Protein AF-R5L679-F1 (afdb_monomer)

Structure (mmCIF, N/CA/C/O backbone):
data_AF-R5L679-F1
#
_entry.id   AF-R5L679-F1
#
loop_
_atom_site.group_PDB
_atom_site.id
_atom_site.type_symbol
_atom_site.label_atom_id
_atom_site.label_alt_id
_atom_site.label_comp_id
_atom_site.label_asym_id
_atom_site.label_entity_id
_atom_site.label_seq_id
_atom_site.pdbx_PDB_ins_code
_atom_site.Cartn_x
_atom_site.Cartn_y
_atom_site.Cartn_z
_atom_site.occupancy
_atom_site.B_iso_or_equiv
_atom_site.auth_seq_id
_atom_site.auth_comp_id
_atom_site.auth_asym_id
_atom_site.auth_atom_id
_atom_site.pdbx_PDB_model_num
ATOM 1 N N . MET A 1 1 ? -27.067 -27.733 24.540 1.00 56.28 1 MET A N 1
ATOM 2 C CA . MET A 1 1 ? -26.963 -26.384 23.945 1.00 56.28 1 MET A CA 1
ATOM 3 C C . MET A 1 1 ? -27.617 -25.400 24.901 1.00 56.28 1 MET A C 1
ATOM 5 O O . MET A 1 1 ? -28.835 -25.353 24.969 1.00 56.28 1 MET A O 1
ATOM 9 N N . ARG A 1 2 ? -26.823 -24.727 25.739 1.00 45.75 2 ARG A N 1
ATOM 10 C CA . ARG A 1 2 ? -27.291 -23.729 26.712 1.00 45.75 2 ARG A CA 1
ATOM 11 C C . ARG A 1 2 ? -26.391 -22.509 26.558 1.00 45.75 2 ARG A C 1
ATOM 13 O O . ARG A 1 2 ? -25.171 -22.630 26.618 1.00 45.75 2 ARG A O 1
ATOM 20 N N . THR A 1 3 ? -27.020 -21.388 26.249 1.00 55.81 3 THR A N 1
ATOM 21 C CA . THR A 1 3 ? -26.459 -20.042 26.131 1.00 55.81 3 THR A CA 1
ATOM 22 C C . THR A 1 3 ? -25.566 -19.730 27.330 1.00 55.81 3 THR A C 1
ATOM 24 O O . THR A 1 3 ? -26.020 -19.862 28.465 1.00 55.81 3 THR A O 1
ATOM 27 N N . GLY A 1 4 ? -24.306 -19.356 27.104 1.00 52.09 4 GLY A N 1
ATOM 28 C CA . GLY A 1 4 ? -23.387 -19.108 28.219 1.00 52.09 4 GLY A CA 1
ATOM 29 C C . GLY A 1 4 ? -22.266 -18.111 27.965 1.00 52.09 4 GLY A C 1
ATOM 30 O O . GLY A 1 4 ? -21.870 -17.446 28.910 1.00 52.09 4 GLY A O 1
ATOM 31 N N . ASN A 1 5 ? -21.753 -17.957 26.740 1.00 69.75 5 ASN A N 1
ATOM 32 C CA . ASN A 1 5 ? -20.750 -16.920 26.485 1.00 69.75 5 ASN A CA 1
ATOM 33 C C . ASN A 1 5 ? -20.570 -16.650 24.980 1.00 69.75 5 ASN A C 1
ATOM 35 O O . ASN A 1 5 ? -19.672 -17.206 24.345 1.00 69.75 5 ASN A O 1
ATOM 39 N N . TYR A 1 6 ? -21.456 -15.840 24.392 1.00 68.56 6 TYR A N 1
ATOM 40 C CA . TYR A 1 6 ? -21.330 -15.422 22.988 1.00 68.56 6 TYR A CA 1
ATOM 41 C C . TYR A 1 6 ? -20.007 -14.682 22.734 1.00 68.56 6 TYR A C 1
ATOM 43 O O . TYR A 1 6 ? -19.401 -14.867 21.681 1.00 68.56 6 TYR A O 1
ATOM 51 N N . GLU A 1 7 ? -19.494 -13.954 23.729 1.00 70.94 7 GLU A N 1
ATOM 52 C CA . GLU A 1 7 ? -18.194 -13.283 23.651 1.00 70.94 7 GLU A CA 1
ATOM 53 C C . GLU A 1 7 ? -17.056 -14.298 23.486 1.00 70.94 7 GLU A C 1
ATOM 55 O O . GLU A 1 7 ? -16.256 -14.185 22.564 1.00 70.94 7 GLU A O 1
ATOM 60 N N . ALA A 1 8 ? -17.035 -15.368 24.290 1.00 71.44 8 ALA A N 1
ATOM 61 C CA . ALA A 1 8 ? -16.011 -16.408 24.168 1.00 71.44 8 ALA A CA 1
ATOM 62 C C . ALA A 1 8 ? -16.078 -17.176 22.838 1.00 71.44 8 ALA A C 1
ATOM 64 O O . ALA A 1 8 ? -15.056 -17.683 22.372 1.00 71.44 8 ALA A O 1
ATOM 65 N N . ALA A 1 9 ? -17.258 -17.285 22.221 1.00 75.88 9 ALA A N 1
ATOM 66 C CA . ALA A 1 9 ? -17.382 -17.862 20.886 1.00 75.88 9 ALA A CA 1
ATOM 67 C C . ALA A 1 9 ? -16.740 -16.952 19.825 1.00 75.88 9 ALA A C 1
ATOM 69 O O . ALA A 1 9 ? -15.980 -17.441 18.987 1.00 75.88 9 ALA A O 1
ATOM 70 N N . ILE A 1 10 ? -16.978 -15.640 19.910 1.00 73.00 10 ILE A N 1
ATOM 71 C CA . ILE A 1 10 ? -16.423 -14.642 18.988 1.00 73.00 10 ILE A CA 1
ATOM 72 C C . ILE A 1 10 ? -14.904 -14.506 19.172 1.00 73.00 10 ILE A C 1
ATOM 74 O O . ILE A 1 10 ? -14.171 -14.559 18.190 1.00 73.00 10 ILE A O 1
ATOM 78 N N . THR A 1 11 ? -14.393 -14.455 20.404 1.00 74.88 11 THR A N 1
ATOM 79 C CA . THR A 1 11 ? -12.943 -14.390 20.668 1.00 74.88 11 THR A CA 1
ATOM 80 C C . THR A 1 11 ? -12.206 -15.643 20.177 1.00 74.88 11 THR A C 1
ATOM 82 O O . THR A 1 11 ? -11.097 -15.565 19.651 1.00 74.88 11 THR A O 1
ATOM 85 N N . ARG A 1 12 ? -12.820 -16.830 20.289 1.00 76.81 12 ARG A N 1
ATOM 86 C CA . ARG A 1 12 ? -12.248 -18.066 19.721 1.00 76.81 12 ARG A CA 1
ATOM 87 C C . ARG A 1 12 ? -12.266 -18.072 18.194 1.00 76.81 12 ARG A C 1
ATOM 89 O O . ARG A 1 12 ? -11.391 -18.687 17.593 1.00 76.81 12 ARG A O 1
ATOM 96 N N . PHE A 1 13 ? -13.258 -17.438 17.576 1.00 73.69 13 PHE A N 1
ATOM 97 C CA . PHE A 1 13 ? -13.339 -17.271 16.126 1.00 73.69 13 PHE A CA 1
ATOM 98 C C . PHE A 1 13 ? -12.285 -16.274 15.617 1.00 73.69 13 PHE A C 1
ATOM 100 O O . PHE A 1 13 ? -11.552 -16.591 14.681 1.00 73.69 13 PHE A O 1
ATOM 107 N N . GLU A 1 14 ? -12.121 -15.140 16.302 1.00 76.44 14 GLU A N 1
ATOM 108 C CA . GLU A 1 14 ? -11.058 -14.151 16.071 1.00 76.44 14 GLU A CA 1
ATOM 109 C C . GLU A 1 14 ? -9.666 -14.804 16.101 1.00 76.44 14 GLU A C 1
ATOM 111 O O . GLU A 1 14 ? -8.894 -14.679 15.146 1.00 76.44 14 GLU A O 1
ATOM 116 N N . GLY A 1 15 ? -9.379 -15.583 17.150 1.00 71.50 15 GLY A N 1
ATOM 117 C CA . GLY A 1 15 ? -8.095 -16.267 17.320 1.00 71.50 15 GLY A CA 1
ATOM 118 C C . GLY A 1 15 ? -7.774 -17.320 16.251 1.00 71.50 15 GLY A C 1
ATOM 119 O O . GLY A 1 15 ? -6.614 -17.696 16.109 1.00 71.50 15 GLY A O 1
ATOM 120 N N . ARG A 1 16 ? -8.764 -17.797 15.482 1.00 75.25 16 ARG A N 1
ATOM 121 C C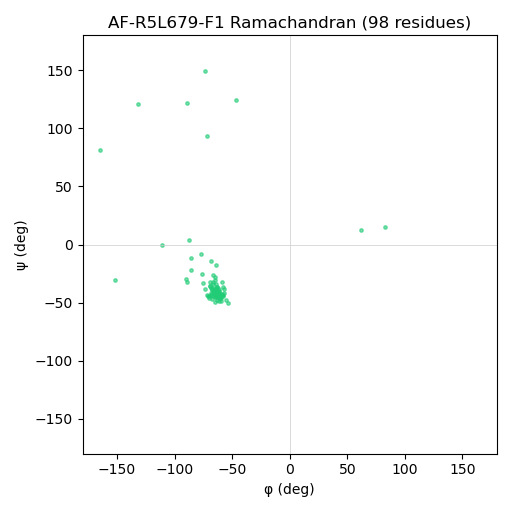A . ARG A 1 16 ? -8.544 -18.763 14.390 1.00 75.25 16 ARG A CA 1
ATOM 122 C C . ARG A 1 16 ? -8.257 -18.112 13.045 1.00 75.25 16 ARG A C 1
ATOM 124 O O . ARG A 1 16 ? -7.558 -18.711 12.238 1.00 75.25 16 ARG A O 1
ATOM 131 N N . ILE A 1 17 ? -8.824 -16.937 12.778 1.00 76.81 17 ILE A N 1
ATOM 132 C CA . ILE A 1 17 ? -8.714 -16.307 11.455 1.00 76.81 17 ILE A CA 1
ATOM 133 C C . ILE A 1 17 ? -7.484 -15.404 11.368 1.00 76.81 17 ILE A C 1
ATOM 135 O O . ILE A 1 17 ? -6.916 -15.258 10.289 1.00 76.81 17 ILE A O 1
ATOM 139 N N . GLY A 1 18 ? -7.045 -14.814 12.487 1.00 66.44 18 GLY A N 1
ATOM 140 C CA . GLY A 1 18 ? -5.784 -14.064 12.546 1.00 66.44 18 GLY A CA 1
ATOM 141 C C . GLY A 1 18 ? -5.725 -12.830 11.635 1.00 66.44 18 GLY A C 1
ATOM 142 O O . GLY A 1 18 ? -4.653 -12.269 11.429 1.00 66.44 18 GLY A O 1
ATOM 143 N N . SER A 1 19 ? -6.860 -12.398 11.075 1.00 73.25 19 SER A N 1
ATOM 144 C CA . SER A 1 19 ? -6.960 -11.179 10.275 1.00 73.25 19 SER A CA 1
ATOM 145 C C . SER A 1 19 ? -7.272 -9.999 11.183 1.00 73.25 19 SER A C 1
ATOM 147 O O . SER A 1 19 ? -8.307 -9.981 11.851 1.00 73.25 19 SER A O 1
ATOM 149 N N . THR A 1 20 ? -6.409 -8.986 11.166 1.00 73.94 20 THR A N 1
ATOM 150 C CA . THR A 1 20 ? -6.572 -7.752 11.946 1.00 73.94 20 THR A CA 1
ATOM 151 C C . THR A 1 20 ? -7.889 -7.041 11.630 1.00 73.94 20 THR A C 1
ATOM 153 O O . THR A 1 20 ? -8.563 -6.585 12.541 1.00 73.94 20 THR A O 1
ATOM 156 N N . ASN A 1 21 ? -8.323 -7.019 10.365 1.00 77.56 21 ASN A N 1
ATOM 157 C CA . ASN A 1 21 ? -9.587 -6.375 9.978 1.00 77.56 21 ASN A CA 1
ATOM 158 C C . ASN A 1 21 ? -10.818 -7.131 10.498 1.00 77.56 21 ASN A C 1
ATOM 160 O O . ASN A 1 21 ? -11.817 -6.525 10.871 1.00 77.56 21 ASN A O 1
ATOM 164 N N . LEU A 1 22 ? -10.750 -8.465 10.527 1.00 76.94 22 LEU A N 1
ATOM 165 C CA . LEU A 1 22 ? -11.844 -9.285 11.041 1.00 76.94 22 LEU A CA 1
ATOM 166 C C . LEU A 1 22 ? -11.912 -9.241 12.575 1.00 76.94 22 LEU A C 1
ATOM 168 O O . LEU A 1 22 ? -13.001 -9.287 13.138 1.00 76.94 22 LEU A O 1
ATOM 172 N N . SER A 1 2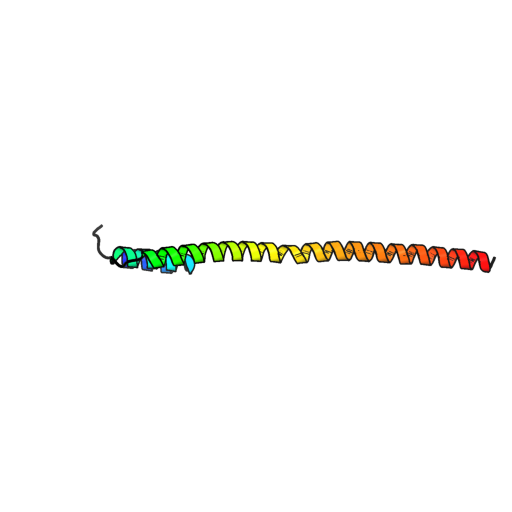3 ? -10.760 -9.131 13.241 1.00 80.31 23 SER A N 1
ATOM 173 C CA . SER A 1 23 ? -10.664 -8.923 14.691 1.00 80.31 23 SER A CA 1
ATOM 174 C C . SER A 1 23 ? -11.382 -7.639 15.118 1.00 80.31 23 SER A C 1
ATOM 176 O O . SER A 1 23 ? -12.184 -7.677 16.048 1.00 80.31 23 SER A O 1
ATOM 178 N N . GLU A 1 24 ? -11.211 -6.543 14.375 1.00 80.00 24 GLU A N 1
ATOM 179 C CA . GLU A 1 24 ? -11.936 -5.290 14.625 1.00 80.00 24 GLU A CA 1
ATOM 180 C C . GLU A 1 24 ? -13.457 -5.455 14.444 1.00 80.00 24 GLU A C 1
ATOM 182 O O . GLU A 1 24 ? -14.239 -5.101 15.323 1.00 80.00 24 GLU A O 1
ATOM 187 N N . VAL A 1 25 ? -13.910 -6.123 13.380 1.00 83.56 25 VAL A N 1
ATOM 188 C CA . VAL A 1 25 ? -15.344 -6.437 13.203 1.00 83.56 25 VAL A CA 1
ATOM 189 C C . VAL A 1 25 ? -15.889 -7.273 14.376 1.00 83.56 25 VAL A C 1
ATOM 191 O O . VAL A 1 25 ? -16.968 -6.995 14.898 1.00 83.56 25 VAL A O 1
ATOM 194 N N . CYS A 1 26 ? -15.136 -8.280 14.830 1.00 83.25 26 CYS A N 1
ATOM 195 C CA . CYS A 1 26 ? -15.506 -9.127 15.966 1.00 83.25 26 CYS A CA 1
ATOM 196 C C . CYS A 1 26 ? -15.586 -8.337 17.283 1.00 83.25 26 CYS A C 1
ATOM 198 O O . CYS A 1 26 ? -16.506 -8.558 18.072 1.00 83.25 26 CYS A O 1
ATOM 200 N N . ARG A 1 27 ? -14.670 -7.388 17.509 1.00 81.06 27 ARG A N 1
ATOM 201 C CA . ARG A 1 27 ? -14.697 -6.479 18.666 1.00 81.06 27 ARG A CA 1
ATOM 202 C C . ARG A 1 27 ? -15.900 -5.547 18.633 1.00 81.06 27 ARG A 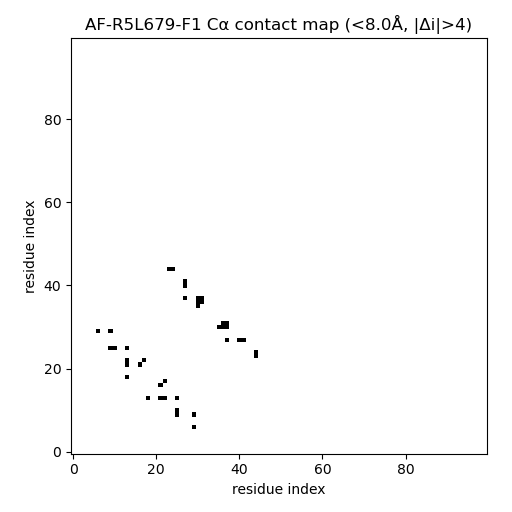C 1
ATOM 204 O O . ARG A 1 27 ? -16.565 -5.415 19.658 1.00 81.06 27 ARG A O 1
ATOM 211 N N . GLY A 1 28 ? -16.227 -4.984 17.470 1.00 84.50 28 GLY A N 1
ATOM 212 C CA . GLY A 1 28 ? -17.441 -4.187 17.280 1.00 84.50 28 GLY A CA 1
ATOM 213 C C . GLY A 1 28 ? -18.711 -4.966 17.625 1.00 84.50 28 GLY A C 1
ATOM 214 O O . GLY A 1 28 ? -19.585 -4.454 18.321 1.00 84.50 28 GLY A O 1
ATOM 215 N N . PHE A 1 29 ? -18.785 -6.243 17.232 1.00 81.62 29 PHE A N 1
ATOM 216 C CA . PHE A 1 29 ? -19.900 -7.116 17.613 1.00 81.62 29 PHE A CA 1
ATOM 217 C C . PHE A 1 29 ? -19.961 -7.404 19.117 1.00 81.62 29 PHE A C 1
ATOM 219 O O . PHE A 1 29 ? -21.050 -7.405 19.686 1.00 81.62 29 PHE A O 1
ATOM 226 N N . ILE A 1 30 ? -18.822 -7.618 19.782 1.00 82.31 30 ILE A N 1
ATOM 227 C CA . ILE A 1 30 ? -18.793 -7.817 21.241 1.00 82.31 30 ILE A CA 1
ATOM 228 C C . ILE A 1 30 ? -19.264 -6.548 21.971 1.00 82.31 30 ILE A C 1
ATOM 230 O O . ILE A 1 30 ? -20.056 -6.648 22.905 1.00 82.31 30 ILE A O 1
ATOM 234 N N . GLN A 1 31 ? -18.837 -5.361 21.529 1.00 81.12 31 GLN A N 1
ATOM 235 C CA . GLN A 1 31 ? -19.266 -4.083 22.113 1.00 81.12 31 GLN A CA 1
ATOM 236 C C . GLN A 1 31 ? -20.761 -3.810 21.889 1.00 81.12 31 GLN A C 1
ATOM 238 O O . GLN A 1 31 ? -21.456 -3.393 22.812 1.00 81.12 31 GLN A O 1
ATOM 243 N N . MET A 1 32 ? -21.290 -4.144 20.708 1.00 81.44 32 MET A N 1
ATOM 244 C CA . MET A 1 32 ? -22.725 -4.050 20.424 1.00 81.44 32 MET A CA 1
ATOM 245 C C . MET A 1 32 ? -23.545 -4.968 21.345 1.00 81.44 32 MET A C 1
ATOM 247 O O . MET A 1 32 ? -24.580 -4.557 21.861 1.00 81.44 32 MET A O 1
ATOM 251 N N . ILE A 1 33 ? -23.078 -6.199 21.592 1.00 81.38 33 ILE A N 1
ATOM 252 C CA . ILE A 1 33 ? -23.746 -7.147 22.503 1.00 81.38 33 ILE A CA 1
ATOM 253 C C . ILE A 1 33 ? -23.737 -6.638 23.955 1.00 81.38 33 ILE A C 1
ATOM 255 O O . ILE A 1 33 ? -24.675 -6.919 24.700 1.00 81.38 33 ILE A O 1
ATOM 259 N N . ARG A 1 34 ? -22.716 -5.870 24.356 1.00 78.88 34 ARG A N 1
ATOM 260 C CA . ARG A 1 34 ? -22.634 -5.238 25.685 1.00 78.88 34 ARG A CA 1
ATOM 261 C C . ARG A 1 34 ? -23.520 -3.998 25.842 1.00 78.88 34 ARG A C 1
ATOM 263 O O . ARG A 1 34 ? -23.688 -3.538 26.966 1.00 78.88 34 ARG A O 1
ATOM 270 N N . GLY A 1 35 ? -24.130 -3.514 24.758 1.00 72.62 35 GLY A N 1
ATOM 271 C CA . GLY A 1 35 ? -25.012 -2.346 24.771 1.00 72.62 35 GLY A CA 1
ATOM 272 C C . GLY A 1 35 ? -24.280 -1.004 24.712 1.00 72.62 35 GLY A C 1
ATOM 273 O O . GLY A 1 35 ? -24.900 0.019 24.994 1.00 72.62 35 GLY A O 1
ATOM 274 N N . ASP A 1 36 ? -22.994 -0.996 24.347 1.00 76.88 36 ASP A N 1
ATOM 275 C CA . ASP A 1 36 ? -22.242 0.240 24.121 1.00 76.88 36 ASP A CA 1
ATOM 276 C C . ASP A 1 36 ? -22.666 0.908 22.801 1.00 76.88 36 ASP A C 1
ATOM 278 O O . ASP A 1 36 ? -23.034 0.240 21.825 1.00 76.88 36 ASP A O 1
ATOM 282 N N . ASP A 1 37 ? -22.586 2.241 22.752 1.00 75.06 37 ASP A N 1
ATOM 283 C CA . ASP A 1 37 ? -22.875 3.010 21.541 1.00 75.06 37 ASP A CA 1
ATOM 284 C C . ASP A 1 37 ? -21.751 2.819 20.511 1.00 75.06 37 ASP A C 1
ATOM 286 O O . ASP A 1 37 ? -20.709 3.476 20.522 1.00 75.06 37 ASP A O 1
ATOM 290 N N . THR A 1 38 ? -21.949 1.842 19.630 1.00 79.50 38 THR A N 1
ATOM 291 C CA . THR A 1 38 ? -20.966 1.446 18.615 1.00 79.50 38 THR A CA 1
ATOM 292 C C . THR A 1 38 ? -21.081 2.250 17.319 1.00 79.50 38 THR A C 1
ATOM 294 O O . THR A 1 38 ? -20.332 1.979 16.382 1.00 79.50 38 THR A O 1
ATOM 297 N N . ALA A 1 39 ? -21.964 3.254 17.231 1.00 79.44 39 ALA A N 1
ATOM 298 C CA . ALA A 1 39 ? -22.203 4.006 15.994 1.00 79.44 39 ALA A CA 1
ATOM 299 C C . ALA A 1 39 ? -20.915 4.628 15.416 1.00 79.44 39 ALA A C 1
ATOM 301 O O . ALA A 1 39 ? -20.592 4.424 14.245 1.00 79.44 39 ALA A O 1
ATOM 302 N N . VAL A 1 40 ? -20.124 5.290 16.266 1.00 82.75 40 VAL A N 1
ATOM 303 C CA . VAL A 1 40 ? -18.832 5.896 15.888 1.00 82.75 40 VAL A CA 1
ATOM 304 C C . VAL A 1 40 ? -17.790 4.832 15.520 1.00 82.75 40 VAL A C 1
ATOM 306 O O . VAL A 1 40 ? -16.962 5.038 14.628 1.00 82.75 40 VAL A O 1
ATOM 309 N N . TYR A 1 41 ? -17.834 3.668 16.175 1.00 83.50 41 TYR A N 1
ATOM 310 C CA . TYR A 1 41 ? -16.940 2.549 15.868 1.00 83.50 41 TYR A CA 1
ATOM 311 C C . TYR A 1 41 ? -17.203 2.004 14.459 1.00 83.50 41 TYR A C 1
ATOM 313 O O . TYR A 1 41 ? -16.262 1.817 13.689 1.00 83.50 41 TYR A O 1
ATOM 321 N N . TRP A 1 42 ? -18.473 1.817 14.087 1.00 83.94 42 TRP A N 1
ATOM 322 C CA . TRP A 1 42 ? -18.865 1.362 12.749 1.00 83.94 42 TRP A CA 1
ATOM 323 C C . TRP A 1 42 ? -18.551 2.389 11.656 1.00 83.94 42 TRP A C 1
ATOM 325 O O . TRP A 1 42 ? -18.113 2.000 10.573 1.00 83.94 42 TRP A O 1
ATOM 335 N N . GLU A 1 43 ? -18.713 3.684 11.939 1.00 86.19 43 GLU A N 1
ATOM 336 C CA . GLU A 1 43 ? -18.320 4.762 11.023 1.00 86.19 43 GLU A CA 1
ATOM 337 C C . GLU A 1 43 ? -16.803 4.783 10.799 1.00 86.19 43 GLU A C 1
ATOM 339 O O . GLU A 1 43 ? -16.322 4.836 9.670 1.00 86.19 43 GLU A O 1
ATOM 344 N N . THR A 1 44 ? -16.023 4.652 11.869 1.00 84.56 44 THR A N 1
ATOM 345 C CA . THR A 1 44 ? -14.564 4.585 11.746 1.00 84.56 44 THR A CA 1
ATOM 346 C C . THR A 1 44 ? -14.149 3.333 10.974 1.00 84.56 44 THR A C 1
ATOM 348 O O . THR A 1 44 ? -13.295 3.393 10.092 1.00 84.56 44 THR A O 1
ATOM 351 N N . LEU A 1 45 ? -14.776 2.190 11.254 1.00 85.94 45 LEU A N 1
ATOM 352 C CA . LEU A 1 45 ? -14.482 0.928 10.588 1.00 85.94 45 LEU A CA 1
ATOM 353 C C . LEU A 1 45 ? -14.764 0.986 9.076 1.00 85.94 45 LEU A C 1
ATOM 355 O O . LEU A 1 45 ? -13.963 0.470 8.293 1.00 85.94 45 LEU A O 1
ATOM 359 N N . SER A 1 46 ? -15.850 1.637 8.649 1.00 84.06 46 SER A N 1
ATOM 360 C CA . SER A 1 46 ? -16.171 1.794 7.223 1.00 84.06 46 SER A CA 1
ATOM 361 C C . SER A 1 46 ? -15.116 2.631 6.493 1.00 84.06 46 SER A C 1
ATOM 363 O O . SER A 1 46 ? -14.627 2.213 5.441 1.00 84.06 46 SER A O 1
ATOM 365 N N . VAL A 1 47 ? -14.659 3.731 7.102 1.00 87.31 47 VAL A N 1
ATOM 366 C CA . VAL A 1 47 ? -13.561 4.555 6.573 1.00 87.31 47 VAL A CA 1
ATOM 367 C C . VAL A 1 47 ? -12.283 3.728 6.423 1.00 87.31 47 VAL A C 1
ATOM 369 O O . VAL A 1 47 ? -11.616 3.789 5.388 1.00 87.31 47 VAL A O 1
ATOM 372 N N . ARG A 1 48 ? -11.954 2.886 7.411 1.00 83.56 48 ARG A N 1
ATOM 373 C CA . ARG A 1 48 ? -10.767 2.014 7.355 1.00 83.56 48 ARG A CA 1
ATOM 374 C C . ARG A 1 48 ? -10.855 0.981 6.235 1.00 83.56 48 ARG A C 1
ATOM 376 O O . ARG A 1 48 ? -9.848 0.705 5.581 1.00 83.56 48 ARG A O 1
ATOM 383 N N . PHE A 1 49 ? -12.042 0.438 5.969 1.00 84.50 49 PHE A N 1
ATOM 384 C CA . PHE A 1 49 ? -12.248 -0.466 4.838 1.00 84.50 49 PHE A CA 1
ATOM 385 C C . PHE A 1 49 ? -12.072 0.239 3.489 1.00 84.50 49 PHE A C 1
ATOM 387 O O . PHE A 1 49 ? -11.425 -0.320 2.598 1.00 84.50 49 PHE A O 1
ATOM 394 N N . GLU A 1 50 ? -12.570 1.467 3.339 1.00 83.62 50 GLU A N 1
ATOM 395 C CA . GLU A 1 50 ? -12.344 2.261 2.127 1.00 83.62 50 GLU A CA 1
ATOM 396 C C . GLU A 1 50 ? -10.860 2.592 1.919 1.00 83.62 50 GLU A C 1
ATOM 398 O O . GLU A 1 50 ? -10.339 2.472 0.806 1.00 83.62 50 GLU A O 1
ATOM 403 N N . GLU A 1 51 ? -10.147 2.968 2.985 1.00 85.00 51 GLU A N 1
ATOM 404 C CA . GLU A 1 51 ? -8.698 3.185 2.944 1.00 85.00 51 GLU A CA 1
ATOM 405 C C . GLU A 1 51 ? -7.957 1.927 2.484 1.00 85.00 51 GLU A C 1
ATOM 407 O O . GLU A 1 51 ? -7.068 2.014 1.634 1.00 85.00 51 GLU A O 1
ATOM 412 N N . LEU A 1 52 ? -8.345 0.754 2.987 1.00 85.00 52 LEU A N 1
ATOM 413 C CA . LEU A 1 52 ? -7.721 -0.519 2.638 1.00 85.00 52 LEU A CA 1
ATOM 414 C C . LEU A 1 52 ? -7.957 -0.887 1.168 1.00 85.00 52 LEU A C 1
ATOM 416 O O . LEU A 1 52 ? -7.025 -1.303 0.476 1.00 85.00 52 LEU A O 1
ATOM 420 N N . GLN A 1 53 ? -9.167 -0.669 0.649 1.00 84.50 53 GLN A N 1
ATOM 421 C CA . GLN A 1 53 ? -9.456 -0.840 -0.778 1.00 84.50 53 GLN A CA 1
ATOM 422 C C . GLN A 1 53 ? -8.620 0.114 -1.639 1.00 84.50 53 GLN A C 1
ATOM 424 O O . GLN A 1 53 ? -8.024 -0.304 -2.636 1.00 84.50 53 GLN A O 1
ATOM 429 N N . ARG A 1 54 ? -8.499 1.383 -1.230 1.00 84.56 54 ARG A N 1
ATOM 430 C CA . ARG A 1 54 ? -7.651 2.372 -1.913 1.00 84.56 54 ARG A CA 1
ATOM 431 C C . ARG A 1 54 ? -6.174 1.987 -1.861 1.00 84.56 54 ARG A C 1
ATOM 433 O O . ARG A 1 54 ? -5.475 2.154 -2.858 1.00 84.56 54 ARG A O 1
ATOM 440 N N . GLN A 1 55 ? -5.686 1.454 -0.743 1.00 84.50 55 GLN A N 1
ATOM 441 C CA . GLN A 1 55 ? -4.320 0.937 -0.624 1.00 84.50 55 GLN A CA 1
ATOM 442 C C . GLN A 1 55 ? -4.091 -0.267 -1.535 1.00 84.50 55 GLN A C 1
ATOM 444 O O . GLN A 1 55 ? -3.064 -0.326 -2.212 1.00 84.50 55 GLN A O 1
ATOM 449 N N . HIS A 1 56 ? -5.054 -1.187 -1.620 1.00 84.56 56 HIS A N 1
ATOM 450 C CA . HIS A 1 56 ? -4.985 -2.307 -2.552 1.00 84.56 56 HIS A CA 1
AT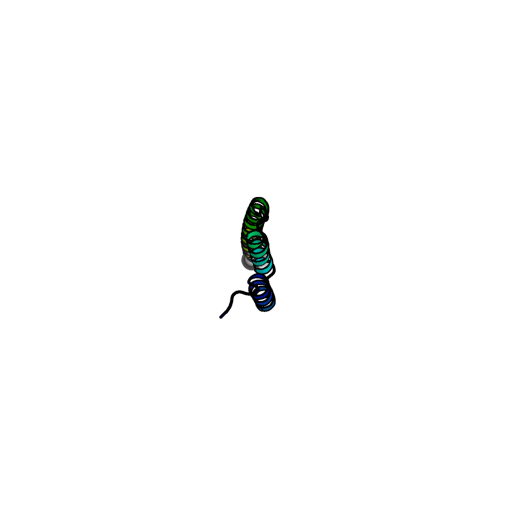OM 451 C C . HIS A 1 56 ? -4.896 -1.791 -3.992 1.00 84.56 56 HIS A C 1
ATOM 453 O O . HIS A 1 56 ? -3.981 -2.166 -4.725 1.00 84.56 56 HIS A O 1
ATOM 459 N N . LEU A 1 57 ? -5.767 -0.857 -4.377 1.00 80.12 57 LEU A N 1
ATOM 460 C CA . LEU A 1 57 ? -5.764 -0.263 -5.711 1.00 80.12 57 LEU A CA 1
ATOM 461 C C . LEU A 1 57 ? -4.454 0.483 -6.010 1.00 80.12 57 LEU A C 1
ATOM 463 O O . LEU A 1 57 ? -3.888 0.321 -7.089 1.00 80.12 57 LEU A O 1
ATOM 467 N N . ARG A 1 58 ? -3.906 1.222 -5.035 1.00 76.94 58 ARG A N 1
ATOM 468 C CA . ARG A 1 58 ? -2.579 1.853 -5.138 1.00 76.94 58 ARG A CA 1
ATOM 469 C C . ARG A 1 58 ? -1.469 0.820 -5.298 1.00 76.94 58 ARG A C 1
ATOM 471 O O . ARG A 1 58 ? -0.595 1.012 -6.132 1.00 76.94 58 ARG A O 1
ATOM 478 N N . SER A 1 59 ? -1.501 -0.283 -4.556 1.00 78.50 59 SER A N 1
ATOM 479 C CA . SER A 1 59 ? -0.503 -1.352 -4.679 1.00 78.50 59 SER A CA 1
ATOM 480 C C . SER A 1 59 ? -0.545 -2.031 -6.050 1.00 78.50 59 SER A C 1
ATOM 482 O O . SER A 1 59 ? 0.495 -2.398 -6.595 1.00 78.50 59 SER A O 1
ATOM 484 N N . VAL A 1 60 ? -1.736 -2.151 -6.6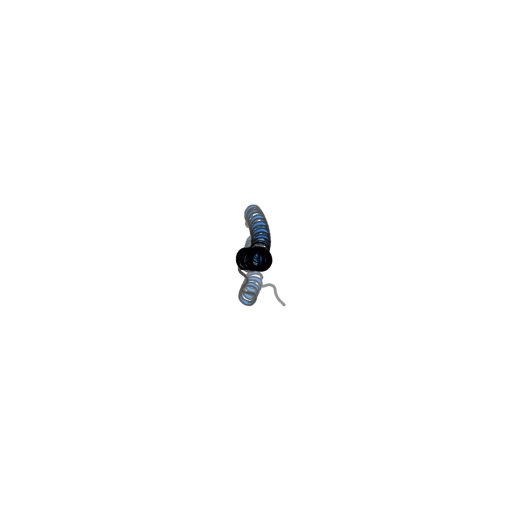41 1.00 77.00 60 VAL A N 1
ATOM 485 C C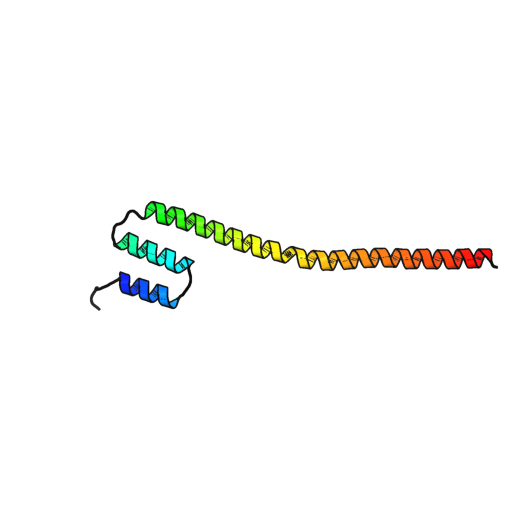A . VAL A 1 60 ? -1.918 -2.638 -8.011 1.00 77.00 60 VAL A CA 1
ATOM 486 C C . VAL A 1 60 ? -1.397 -1.603 -9.008 1.00 77.00 60 VAL A C 1
ATOM 488 O O . VAL A 1 60 ? -0.639 -1.963 -9.906 1.00 77.00 60 VAL A O 1
ATOM 491 N N . ALA A 1 61 ? -1.705 -0.319 -8.812 1.00 71.75 61 ALA A N 1
ATOM 492 C CA . ALA A 1 61 ? -1.206 0.766 -9.656 1.00 71.75 61 ALA A CA 1
ATOM 493 C C . ALA A 1 61 ? 0.331 0.873 -9.629 1.00 71.75 61 ALA A C 1
ATOM 495 O O . ALA A 1 61 ? 0.962 1.028 -10.672 1.00 71.75 61 ALA A O 1
ATOM 496 N N . LEU A 1 62 ? 0.957 0.689 -8.463 1.00 69.38 62 LEU A N 1
ATOM 497 C CA . LEU A 1 62 ? 2.415 0.683 -8.290 1.00 69.38 62 LEU A CA 1
ATOM 498 C C . LEU A 1 62 ? 3.114 -0.526 -8.937 1.00 69.38 62 LEU A C 1
ATOM 500 O O . LEU A 1 62 ? 4.326 -0.490 -9.136 1.00 69.38 62 LEU A O 1
ATOM 504 N N . LYS A 1 63 ? 2.381 -1.578 -9.324 1.00 64.75 63 LYS A N 1
ATOM 505 C CA . LYS A 1 63 ? 2.928 -2.718 -10.089 1.00 64.75 63 LYS A CA 1
ATOM 506 C C . LYS A 1 63 ? 2.940 -2.492 -11.606 1.00 64.75 63 LYS A C 1
ATOM 508 O O . LYS A 1 63 ? 3.575 -3.260 -12.327 1.00 64.75 63 LYS A O 1
ATOM 513 N N . ILE A 1 64 ? 2.268 -1.454 -12.100 1.00 60.38 64 ILE A N 1
ATOM 514 C CA . ILE A 1 64 ? 2.239 -1.060 -13.516 1.00 60.38 64 ILE A CA 1
ATOM 515 C C . ILE A 1 64 ? 3.569 -0.437 -14.015 1.00 60.38 64 ILE A C 1
ATOM 517 O O . ILE A 1 64 ? 4.018 -0.841 -15.093 1.00 60.38 64 ILE A O 1
ATOM 521 N N . PRO A 1 65 ? 4.266 0.465 -13.284 1.00 60.75 65 PRO A N 1
ATOM 522 C CA . PRO A 1 65 ? 5.464 1.138 -13.798 1.00 60.75 65 PRO A CA 1
ATOM 523 C C . PRO A 1 65 ? 6.636 0.236 -14.243 1.00 60.75 65 PRO A C 1
ATOM 525 O O . PRO A 1 65 ? 7.242 0.564 -15.267 1.00 60.75 65 PRO A O 1
ATOM 528 N N . PRO A 1 66 ? 6.975 -0.910 -13.604 1.00 61.62 66 PRO A N 1
ATOM 529 C CA . PRO A 1 66 ? 8.123 -1.709 -14.049 1.00 61.62 66 PRO A CA 1
ATOM 530 C C . PRO A 1 66 ? 7.923 -2.346 -15.432 1.00 61.62 66 PRO A C 1
ATOM 532 O O . PRO A 1 66 ? 8.899 -2.597 -16.140 1.00 61.62 66 PRO A O 1
ATOM 535 N N . LYS A 1 67 ? 6.672 -2.593 -15.850 1.00 60.78 67 LYS A N 1
ATOM 536 C CA . LYS A 1 67 ? 6.380 -3.152 -17.180 1.00 60.78 67 LYS A CA 1
ATOM 537 C C . LYS A 1 67 ? 6.578 -2.116 -18.287 1.00 60.78 67 LYS A C 1
ATOM 539 O O . LYS A 1 67 ? 7.119 -2.452 -19.336 1.00 60.78 67 LYS A O 1
ATOM 544 N N . VAL A 1 68 ? 6.198 -0.863 -18.031 1.00 66.00 68 VAL A N 1
ATOM 545 C CA . VAL A 1 68 ? 6.331 0.243 -18.992 1.00 66.00 68 VAL A CA 1
ATOM 546 C C . VAL A 1 68 ? 7.801 0.593 -19.213 1.00 66.00 68 VAL A C 1
ATOM 548 O O . VAL A 1 68 ? 8.227 0.736 -20.353 1.00 66.00 68 VAL A O 1
ATOM 551 N N . HIS A 1 69 ? 8.610 0.621 -18.150 1.00 70.44 69 HIS A N 1
ATOM 552 C CA . HIS A 1 69 ? 10.036 0.938 -18.264 1.00 70.44 69 HIS A CA 1
ATOM 553 C C . HIS A 1 69 ? 10.800 -0.063 -19.147 1.00 70.44 69 HIS A C 1
ATOM 555 O O . HIS A 1 69 ? 11.656 0.331 -19.935 1.00 70.44 69 HIS A O 1
ATOM 561 N N . ARG A 1 70 ? 10.468 -1.360 -19.070 1.00 73.44 70 ARG A N 1
ATOM 562 C CA . ARG A 1 70 ? 11.110 -2.391 -19.901 1.00 73.44 70 ARG A CA 1
ATOM 563 C C . ARG A 1 70 ? 10.752 -2.240 -21.386 1.00 73.44 70 ARG A C 1
ATOM 565 O O . ARG A 1 70 ? 11.622 -2.425 -22.232 1.00 73.44 70 ARG A O 1
ATOM 572 N N . LEU A 1 71 ? 9.505 -1.872 -21.692 1.00 76.50 71 LEU A N 1
ATOM 573 C CA . LEU A 1 71 ? 9.058 -1.629 -23.067 1.00 76.50 71 LEU A CA 1
ATOM 574 C C . LEU A 1 71 ? 9.684 -0.348 -23.647 1.00 76.50 71 LEU A C 1
ATOM 576 O O . LEU A 1 71 ? 10.226 -0.371 -24.750 1.00 76.50 71 LEU A O 1
ATOM 580 N N . SER A 1 72 ? 9.674 0.750 -22.883 1.00 81.00 72 SER A N 1
ATOM 581 C CA . SER A 1 72 ? 10.262 2.031 -23.298 1.00 81.00 72 SER A CA 1
ATOM 582 C C . SER A 1 72 ? 11.774 1.939 -23.508 1.00 81.00 72 SER A C 1
ATOM 584 O O . SER A 1 72 ? 12.296 2.531 -24.449 1.00 81.00 72 SER A O 1
ATOM 586 N N . PHE A 1 73 ? 12.484 1.161 -22.685 1.00 84.12 73 PHE A N 1
ATOM 587 C CA . PHE A 1 73 ? 13.926 0.962 -22.842 1.00 84.12 73 PHE A CA 1
ATOM 588 C C . PHE A 1 73 ? 14.271 0.225 -24.143 1.00 84.12 73 PHE A C 1
ATOM 590 O O . PHE A 1 73 ? 15.222 0.595 -24.829 1.00 84.12 73 PHE A O 1
ATOM 597 N N . PHE A 1 74 ? 13.471 -0.777 -24.523 1.00 88.06 74 PHE A N 1
ATOM 598 C CA . PHE A 1 74 ? 13.643 -1.480 -25.795 1.00 88.06 74 PHE A CA 1
ATOM 599 C C . PHE A 1 74 ? 13.407 -0.552 -26.993 1.00 88.06 74 PHE A C 1
ATOM 601 O O . PHE A 1 74 ? 14.197 -0.550 -27.936 1.00 88.06 74 PHE A O 1
ATOM 608 N N . LEU A 1 75 ? 12.364 0.283 -26.932 1.00 87.12 75 LEU A N 1
ATOM 609 C CA . LEU A 1 75 ? 12.079 1.274 -27.971 1.00 87.12 75 LEU A CA 1
ATOM 610 C C . LEU A 1 75 ? 13.234 2.279 -28.125 1.00 87.12 75 LEU A C 1
ATOM 612 O O . LEU A 1 75 ? 13.671 2.556 -29.241 1.00 87.12 75 LEU A O 1
ATOM 616 N N . MET A 1 76 ? 13.766 2.785 -27.009 1.00 87.31 76 MET A N 1
ATOM 617 C CA . MET A 1 76 ? 14.881 3.735 -27.008 1.00 87.31 76 MET A CA 1
ATOM 618 C C . MET A 1 76 ? 16.168 3.113 -27.572 1.00 87.31 76 MET A C 1
ATOM 620 O O . MET A 1 76 ? 16.850 3.739 -28.381 1.00 87.31 76 MET A O 1
ATOM 624 N N . MET A 1 77 ? 16.465 1.860 -27.210 1.00 90.88 77 MET A N 1
ATOM 625 C CA . MET A 1 77 ? 17.593 1.107 -27.772 1.00 90.88 77 MET A CA 1
ATOM 626 C C . MET A 1 77 ? 17.443 0.861 -29.274 1.00 90.88 77 MET A C 1
ATOM 628 O O . MET A 1 77 ? 18.408 1.027 -30.017 1.00 90.88 77 MET A O 1
ATOM 632 N N . CYS A 1 78 ? 16.238 0.521 -29.735 1.00 92.00 78 CYS A N 1
ATOM 633 C CA . CYS A 1 78 ? 15.950 0.359 -31.159 1.00 92.00 78 CYS A CA 1
ATOM 634 C C . CYS A 1 78 ? 16.213 1.661 -31.933 1.00 92.00 78 CYS A C 1
ATOM 636 O O . CYS A 1 78 ? 16.908 1.646 -32.948 1.00 92.00 78 CYS A O 1
ATOM 638 N N . MET A 1 79 ? 15.745 2.802 -31.412 1.00 91.81 79 MET A N 1
ATOM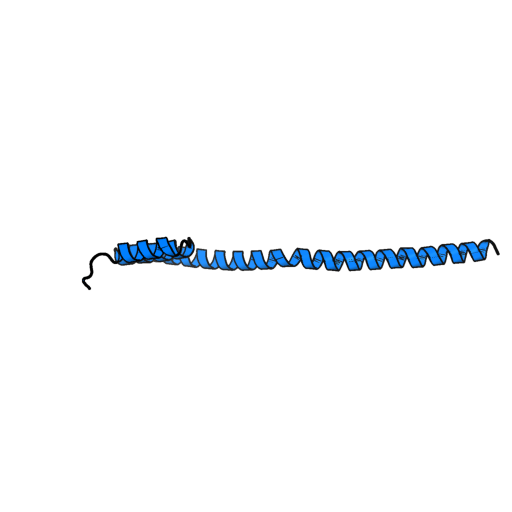 639 C CA . MET A 1 79 ? 15.996 4.109 -32.025 1.00 91.81 79 MET A CA 1
ATOM 640 C C . MET A 1 79 ? 17.497 4.421 -32.101 1.00 91.81 79 MET A C 1
ATOM 642 O O . MET A 1 79 ? 17.986 4.849 -33.143 1.00 91.81 79 MET A O 1
ATOM 646 N N . MET A 1 80 ? 18.240 4.174 -31.018 1.00 91.69 80 MET A N 1
ATOM 647 C CA . MET A 1 80 ? 19.684 4.418 -30.971 1.00 91.69 80 MET A CA 1
ATOM 648 C C . MET A 1 80 ? 20.449 3.553 -31.984 1.00 91.69 80 MET A C 1
ATOM 650 O O . MET A 1 80 ? 21.330 4.057 -32.678 1.00 91.69 80 MET A O 1
ATOM 654 N N . LEU A 1 81 ? 20.092 2.271 -32.108 1.00 93.12 81 LEU A N 1
ATOM 655 C CA . LEU A 1 81 ? 20.720 1.354 -33.061 1.00 93.12 81 LEU A CA 1
ATOM 656 C C . LEU A 1 81 ? 20.492 1.776 -34.513 1.00 93.12 81 LEU A C 1
ATOM 658 O O . LEU A 1 81 ? 21.432 1.730 -35.303 1.00 93.12 81 LEU A O 1
ATOM 662 N N . LEU A 1 82 ? 19.283 2.227 -34.860 1.00 93.31 82 LEU A N 1
ATOM 663 C CA . LEU A 1 82 ? 19.001 2.731 -36.206 1.00 93.31 82 LEU A CA 1
ATOM 664 C C . LEU A 1 82 ? 19.915 3.904 -36.574 1.00 93.31 82 LEU A C 1
ATOM 666 O O . LEU A 1 82 ? 20.489 3.902 -37.659 1.00 93.31 82 LEU A O 1
ATOM 670 N N . TYR A 1 83 ? 20.118 4.859 -35.663 1.00 93.12 83 TYR A N 1
ATOM 671 C CA . TYR A 1 83 ? 21.037 5.976 -35.901 1.00 93.12 83 TYR A CA 1
ATOM 672 C C . TYR A 1 83 ? 22.477 5.514 -36.112 1.00 93.12 83 TYR A C 1
ATOM 674 O O . TYR A 1 83 ? 23.125 5.972 -37.048 1.00 93.12 83 TYR A O 1
ATOM 682 N N . VAL A 1 84 ? 22.978 4.599 -35.279 1.00 91.94 84 VAL A N 1
ATOM 683 C CA . VAL A 1 84 ? 24.352 4.083 -35.400 1.00 91.94 84 VAL A CA 1
ATOM 684 C C . VAL A 1 84 ? 24.561 3.379 -36.742 1.00 91.94 84 VAL A C 1
ATOM 686 O O . VAL A 1 84 ? 25.576 3.601 -37.397 1.00 91.94 84 VAL A O 1
ATOM 689 N N . VAL A 1 85 ? 23.600 2.557 -37.171 1.00 93.88 85 VAL A N 1
ATOM 690 C CA . VAL A 1 85 ? 23.684 1.817 -38.438 1.00 93.88 85 VAL A CA 1
ATOM 691 C C . VAL A 1 85 ? 23.622 2.760 -39.638 1.00 93.88 85 VAL A C 1
ATOM 693 O O . VAL A 1 85 ? 24.456 2.650 -40.534 1.00 93.88 85 VAL A O 1
ATOM 696 N N . VAL A 1 86 ? 22.674 3.701 -39.649 1.00 92.38 86 VAL A N 1
ATOM 697 C CA . VAL A 1 86 ? 22.512 4.657 -40.755 1.00 92.38 86 VAL A CA 1
ATOM 698 C C . VAL A 1 86 ? 23.726 5.582 -40.854 1.00 92.38 86 VAL A C 1
ATOM 700 O O . VAL A 1 86 ? 24.321 5.678 -41.923 1.00 92.38 86 VAL A O 1
ATOM 703 N N . LEU A 1 87 ? 24.161 6.183 -39.741 1.00 89.88 87 LEU A N 1
ATOM 704 C CA . LEU A 1 87 ? 25.336 7.061 -39.727 1.00 89.88 87 LEU A CA 1
ATOM 705 C C . LEU A 1 87 ? 26.620 6.308 -40.082 1.00 89.88 87 LEU A C 1
ATOM 707 O O . LEU A 1 87 ? 27.464 6.847 -40.791 1.00 89.88 87 LEU A O 1
ATOM 711 N N . GLY A 1 88 ? 26.777 5.066 -39.617 1.00 90.00 88 GLY A N 1
ATOM 712 C CA . GLY A 1 88 ? 27.925 4.229 -39.963 1.00 90.00 88 GLY A CA 1
ATOM 713 C C . GLY A 1 88 ? 27.982 3.909 -41.458 1.00 90.00 88 GLY A C 1
ATOM 714 O O . GLY A 1 88 ? 29.042 4.028 -42.072 1.00 90.00 88 GLY A O 1
ATOM 715 N N . TRP A 1 89 ? 26.840 3.559 -42.058 1.00 87.88 89 TRP A N 1
ATOM 716 C CA . TRP A 1 89 ? 26.745 3.310 -43.497 1.00 87.88 89 TRP A CA 1
ATOM 717 C C . TRP A 1 89 ? 27.052 4.569 -44.312 1.00 87.88 89 TRP A C 1
ATOM 719 O O . TRP A 1 89 ? 27.808 4.519 -45.279 1.00 87.88 89 TRP A O 1
ATOM 729 N N . GLU A 1 90 ? 26.506 5.709 -43.898 1.00 84.25 90 GLU A N 1
ATOM 730 C CA . GLU A 1 90 ? 26.695 6.988 -44.575 1.00 84.25 90 GLU A CA 1
ATOM 731 C C . GLU A 1 90 ? 28.140 7.493 -44.452 1.00 84.25 90 GLU A C 1
ATOM 733 O O . GLU A 1 90 ? 28.708 7.971 -45.430 1.00 84.25 90 GLU A O 1
ATOM 738 N N . LEU A 1 91 ? 28.796 7.286 -43.304 1.00 83.56 91 LEU A N 1
ATOM 739 C CA . LEU A 1 91 ? 30.226 7.558 -43.123 1.00 83.56 91 LEU A CA 1
ATOM 740 C C . LEU A 1 91 ? 31.095 6.716 -44.063 1.00 83.56 91 LEU A C 1
ATOM 742 O O . LEU A 1 91 ? 31.965 7.267 -44.732 1.00 83.56 91 LEU A O 1
ATOM 746 N N . ILE A 1 92 ? 30.861 5.402 -44.148 1.00 83.06 92 ILE A N 1
ATOM 747 C CA . ILE A 1 92 ? 31.638 4.508 -45.022 1.00 83.06 92 ILE A CA 1
ATOM 748 C C . ILE A 1 92 ? 31.390 4.837 -46.497 1.00 83.06 92 ILE A C 1
ATOM 750 O O . ILE A 1 92 ? 32.342 4.920 -47.269 1.00 83.06 92 ILE A O 1
ATOM 754 N N . SER A 1 93 ? 30.132 5.064 -46.883 1.00 77.25 93 SER A N 1
ATOM 755 C CA . SER A 1 93 ? 29.765 5.454 -48.246 1.00 77.25 93 SER A CA 1
ATOM 756 C C . SER A 1 93 ? 30.421 6.779 -48.639 1.00 77.25 93 SER A C 1
ATOM 758 O O . SER A 1 93 ? 31.020 6.875 -49.706 1.00 77.25 93 SER A O 1
ATOM 760 N N . ASN A 1 94 ? 30.381 7.785 -47.763 1.00 76.06 94 ASN A N 1
ATOM 761 C CA . ASN A 1 94 ? 30.998 9.084 -48.025 1.00 76.06 94 ASN A CA 1
ATOM 762 C C . ASN A 1 94 ? 32.531 9.009 -48.040 1.00 76.06 94 ASN A C 1
ATOM 764 O O . ASN A 1 94 ? 33.151 9.680 -48.858 1.00 76.06 94 ASN A O 1
ATOM 768 N N . MET A 1 95 ? 33.158 8.171 -47.205 1.00 72.06 95 MET A N 1
ATOM 769 C CA . MET A 1 95 ? 34.606 7.922 -47.268 1.00 72.06 95 MET A CA 1
ATOM 770 C C . MET A 1 95 ? 35.003 7.174 -48.549 1.00 72.06 95 MET A C 1
ATOM 772 O O . MET A 1 95 ? 36.020 7.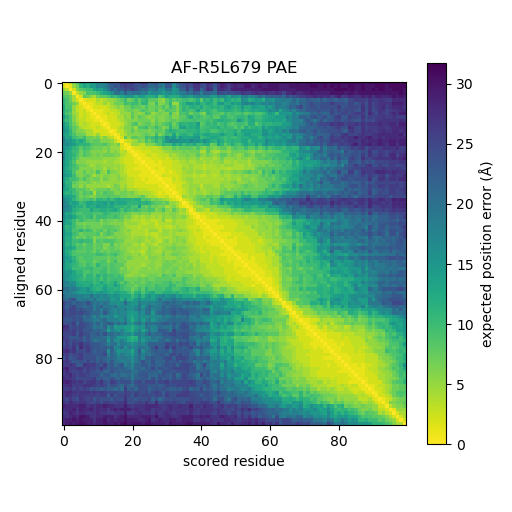506 -49.148 1.00 72.06 95 MET A O 1
ATOM 776 N N . GLY A 1 96 ? 34.200 6.206 -49.003 1.00 63.06 96 GLY A N 1
ATOM 777 C CA . GLY A 1 96 ? 34.431 5.469 -50.249 1.00 63.06 96 GLY A CA 1
ATOM 778 C C . GLY A 1 96 ? 34.295 6.332 -51.507 1.00 63.06 96 GLY A C 1
ATOM 779 O O . GLY A 1 96 ? 35.024 6.113 -52.465 1.00 63.06 96 GLY A O 1
ATOM 780 N N . ILE A 1 97 ? 33.422 7.343 -51.482 1.00 61.44 97 ILE A N 1
ATOM 781 C CA . ILE A 1 97 ? 33.272 8.338 -52.560 1.00 61.44 97 ILE A CA 1
ATOM 782 C C . ILE A 1 97 ? 34.412 9.376 -52.544 1.00 61.44 97 ILE A C 1
ATOM 784 O O . ILE A 1 97 ? 34.721 9.960 -53.575 1.00 61.44 97 ILE A O 1
ATOM 788 N N . LEU A 1 98 ? 35.042 9.622 -51.390 1.00 58.62 98 LEU A N 1
ATOM 789 C CA . LEU A 1 98 ? 36.164 10.564 -51.257 1.00 58.62 98 LEU A CA 1
ATOM 790 C C . LEU A 1 98 ? 37.537 9.941 -51.569 1.00 58.62 98 LEU A C 1
ATOM 792 O O . LEU A 1 98 ? 38.480 10.678 -51.848 1.00 58.62 98 LEU A O 1
ATOM 796 N N . PHE A 1 99 ? 37.659 8.613 -51.483 1.00 58.72 99 PHE A N 1
ATOM 797 C CA . PHE A 1 99 ? 38.903 7.860 -51.705 1.00 58.72 99 PHE A CA 1
ATOM 798 C C . PHE A 1 99 ? 38.912 6.996 -52.983 1.00 58.72 99 PHE A C 1
ATOM 800 O O . PHE A 1 99 ? 39.919 6.331 -53.239 1.00 58.72 99 PHE A O 1
ATOM 807 N N . GLY A 1 100 ? 37.830 6.991 -53.769 1.00 49.34 100 GLY A N 1
ATOM 808 C CA . GLY A 1 100 ? 37.759 6.411 -55.120 1.00 49.34 100 GLY A CA 1
ATOM 809 C C . GLY A 1 100 ? 37.650 7.498 -56.178 1.00 49.34 100 GLY A C 1
ATOM 810 O O . GLY A 1 100 ? 38.237 7.303 -57.264 1.00 49.34 100 GLY A O 1
#

Mean predicted aligned error: 13.63 Å

Foldseek 3Di:
DDDDCPLVVLVVVCVVVVDPLSVLVSVLVVCVVVVHPCVVSVVVSVVVVVVVVVVVVVVVVVVPVVVVVVVVVVVVVVVVVVCCVVVVVVVVVVVVVVVD

Secondary structure (DSSP, 8-state):
-----HHHHHHHHHHHH--HHHHHHHHHHHHHHTT---HHHHHHHHHHHHHHHHHHHHHHHTTSHHHHHHHHHHHHHHHHHHHHHHHHHHHHHHHHHHH-

Sequence (100 aa):
MRTGNYEAAITRFEGRIGSTNLSEVCRGFIQMIRGDDTAVYWETLSVRFEELQRQHLRSVALKIPPKVHRLSFFLMMCMMLLYVVVLGWELISNMGILFG

Solvent-accessible surface area (backbone atoms only — not comparable to full-atom values):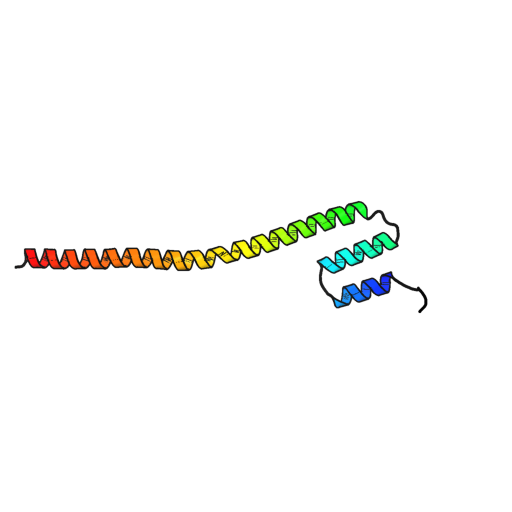 5782 Å² total; per-residue (Å²): 143,74,95,84,54,72,59,63,55,47,55,55,51,40,71,69,68,74,42,71,72,56,38,51,53,49,50,53,52,48,41,47,75,71,68,50,88,44,66,67,57,55,55,52,50,52,53,52,51,53,51,49,52,52,49,50,52,49,55,54,55,68,62,49,58,69,60,52,53,58,53,52,51,53,54,53,51,52,56,52,48,52,51,54,53,52,52,50,51,49,51,52,52,54,50,52,67,74,76,106

pLDDT: mean 77.69, std 10.43, range [45.75, 93.88]

Radius of gyration: 32.49 Å; Cα contacts (8 Å, |Δi|>4): 20; chains: 1; bounding box: 66×37×83 Å